Protein AF-A0A970XDF0-F1 (afdb_monomer_lite)

pLDDT: mean 71.82, std 23.58, range [38.81, 98.56]

Foldseek 3Di:
DAPVVVLCVLQVVLQVVLVVCVVVVNNVVSVVSNVVSVVVSVVRVVVVVPPDPPPPDDDPDPPDDPPPPPPPPPDDDPDDDPPPPDDDD

Secondary structure (DSSP, 8-state):
---HHHHHHHHHHHHHHHHHHHHTT-HHHHHHHHHHHHHHHHHHHHHHTTS-----SS-----------TTTTSSS-SS-SSSS-----

Radius of gyration: 19.69 Å; chains: 1; bounding box: 46×31×59 Å

Structure (mmCIF, N/CA/C/O backbone):
data_AF-A0A970XDF0-F1
#
_entry.id   AF-A0A970XDF0-F1
#
loop_
_atom_site.group_PDB
_atom_site.id
_atom_site.type_symbol
_atom_site.label_atom_id
_atom_site.label_alt_id
_atom_site.label_comp_id
_atom_site.label_asym_id
_atom_site.label_entity_id
_atom_site.label_seq_id
_atom_site.pdbx_PDB_ins_code
_atom_site.Cartn_x
_atom_site.Cartn_y
_atom_site.Cartn_z
_atom_site.occupancy
_atom_site.B_iso_or_equiv
_atom_site.auth_seq_id
_atom_site.auth_comp_id
_atom_site.auth_asym_id
_atom_site.auth_atom_id
_atom_site.pdbx_PDB_model_num
ATOM 1 N N . MET A 1 1 ? 16.218 1.160 -18.842 1.00 62.84 1 MET A N 1
ATOM 2 C CA . MET A 1 1 ? 16.758 1.568 -17.519 1.00 62.84 1 MET A CA 1
ATOM 3 C C . MET A 1 1 ? 15.548 2.053 -16.753 1.00 62.84 1 MET A C 1
ATOM 5 O O . MET A 1 1 ? 14.968 3.041 -17.206 1.00 62.84 1 MET A O 1
ATOM 9 N N . PRO A 1 2 ? 15.162 1.365 -15.666 1.00 69.56 2 PRO A N 1
ATOM 10 C CA . PRO A 1 2 ? 13.841 1.531 -15.084 1.00 69.56 2 PRO A CA 1
ATOM 11 C C . PRO A 1 2 ? 13.567 2.982 -14.728 1.00 69.56 2 PRO A C 1
ATOM 13 O O . PRO A 1 2 ? 14.405 3.655 -14.122 1.00 69.56 2 PRO A O 1
ATOM 16 N N . ASP A 1 3 ? 12.371 3.459 -15.067 1.00 85.81 3 ASP A N 1
ATOM 17 C CA . ASP A 1 3 ? 11.885 4.728 -14.533 1.00 85.81 3 ASP A CA 1
ATOM 18 C C . ASP A 1 3 ? 11.599 4.557 -13.033 1.00 85.81 3 ASP A C 1
ATOM 20 O O . ASP A 1 3 ? 10.516 4.140 -12.605 1.00 85.81 3 ASP A O 1
ATOM 24 N N . TYR A 1 4 ? 12.609 4.864 -12.223 1.00 87.62 4 TYR A N 1
ATOM 25 C CA . TYR A 1 4 ? 12.524 4.794 -10.770 1.00 87.62 4 TYR A CA 1
ATOM 26 C C . TYR A 1 4 ? 11.505 5.780 -10.190 1.00 87.62 4 TYR A C 1
ATOM 28 O O . TYR A 1 4 ? 10.945 5.516 -9.126 1.00 87.62 4 TYR A O 1
ATOM 36 N N . GLU A 1 5 ? 11.215 6.889 -10.879 1.00 90.56 5 GLU A N 1
ATOM 37 C CA . GLU A 1 5 ? 10.158 7.811 -10.462 1.00 90.56 5 GLU A CA 1
ATOM 38 C C . GLU A 1 5 ? 8.789 7.136 -10.595 1.00 90.56 5 GLU A C 1
ATOM 40 O O . GLU A 1 5 ? 7.951 7.226 -9.691 1.00 90.56 5 GLU A O 1
ATOM 45 N N . LYS A 1 6 ? 8.572 6.398 -11.686 1.00 89.44 6 LYS A N 1
ATOM 46 C CA . LYS A 1 6 ? 7.346 5.622 -11.887 1.00 89.44 6 LYS A CA 1
ATOM 47 C C . LYS A 1 6 ? 7.213 4.473 -10.883 1.00 89.44 6 LYS A C 1
ATOM 49 O O . LYS A 1 6 ? 6.139 4.333 -10.299 1.00 89.44 6 LYS A O 1
ATOM 54 N N . LEU A 1 7 ? 8.286 3.722 -10.614 1.00 91.50 7 LEU A N 1
ATOM 55 C CA . LEU A 1 7 ? 8.307 2.688 -9.564 1.00 91.50 7 LEU A CA 1
ATOM 56 C C . LEU A 1 7 ? 7.938 3.259 -8.194 1.00 91.50 7 LEU A C 1
ATOM 58 O O . LEU A 1 7 ? 7.068 2.726 -7.504 1.00 91.50 7 LEU A O 1
ATOM 62 N N . TYR A 1 8 ? 8.560 4.380 -7.826 1.00 93.44 8 TYR A N 1
ATOM 63 C CA . TYR A 1 8 ? 8.282 5.049 -6.562 1.00 93.44 8 TYR A CA 1
ATOM 64 C C . TYR A 1 8 ? 6.811 5.456 -6.454 1.00 93.44 8 TYR A C 1
ATOM 66 O O . TYR A 1 8 ? 6.175 5.202 -5.434 1.00 93.44 8 TYR A O 1
ATOM 74 N N . ARG A 1 9 ? 6.236 6.030 -7.518 1.00 95.56 9 ARG A N 1
ATOM 75 C CA . ARG A 1 9 ? 4.819 6.423 -7.546 1.00 95.56 9 ARG A CA 1
ATOM 76 C C . ARG A 1 9 ? 3.874 5.231 -7.378 1.00 95.56 9 ARG A C 1
ATOM 78 O O . ARG A 1 9 ? 2.885 5.367 -6.664 1.00 95.56 9 ARG A O 1
ATOM 85 N N . ILE A 1 10 ? 4.163 4.082 -7.999 1.00 94.69 10 ILE A N 1
ATOM 86 C CA . ILE A 1 10 ? 3.343 2.862 -7.866 1.00 94.69 10 ILE A CA 1
ATOM 87 C C . ILE A 1 10 ? 3.262 2.438 -6.395 1.00 94.69 10 ILE A C 1
ATOM 89 O O . ILE A 1 10 ? 2.169 2.301 -5.843 1.00 94.69 10 ILE A O 1
ATOM 93 N N . VAL A 1 11 ? 4.417 2.297 -5.745 1.00 95.44 11 VAL A N 1
ATOM 94 C CA . VAL A 1 11 ? 4.493 1.824 -4.358 1.00 95.44 11 VAL A CA 1
ATOM 95 C C . VAL A 1 11 ? 3.949 2.869 -3.384 1.00 95.44 11 VAL A C 1
ATOM 97 O O . VAL A 1 11 ? 3.171 2.532 -2.496 1.00 95.44 11 VAL A O 1
ATOM 100 N N . PHE A 1 12 ? 4.301 4.145 -3.561 1.00 97.12 12 PHE A N 1
ATOM 101 C CA . PHE A 1 12 ? 3.870 5.226 -2.673 1.00 97.12 12 PHE A CA 1
ATOM 102 C C . PHE A 1 12 ? 2.348 5.411 -2.675 1.00 97.12 12 PHE A C 1
ATOM 104 O O . PHE A 1 12 ? 1.737 5.557 -1.613 1.00 97.12 12 PHE A O 1
ATOM 111 N N . ASN A 1 13 ? 1.718 5.347 -3.850 1.00 96.88 13 ASN A N 1
ATOM 112 C CA . ASN A 1 13 ? 0.263 5.431 -3.952 1.00 96.88 13 ASN A CA 1
ATOM 113 C C . ASN A 1 13 ? -0.400 4.207 -3.311 1.00 96.88 13 ASN A C 1
ATOM 115 O O . ASN A 1 13 ? -1.330 4.362 -2.528 1.00 96.88 13 ASN A O 1
ATOM 119 N N . GLY A 1 14 ? 0.132 3.005 -3.561 1.00 97.94 14 GLY A N 1
ATOM 120 C CA . GLY A 1 14 ? -0.365 1.782 -2.931 1.00 97.94 14 GLY A CA 1
ATOM 121 C C . GLY A 1 14 ? -0.272 1.804 -1.402 1.00 97.94 14 GLY A C 1
ATOM 122 O O . GLY A 1 14 ? -1.215 1.408 -0.722 1.00 97.94 14 GLY A O 1
ATOM 123 N N . ILE A 1 15 ? 0.828 2.316 -0.842 1.00 98.25 15 ILE A N 1
ATOM 124 C CA . ILE A 1 15 ? 0.970 2.505 0.610 1.00 98.25 15 ILE A CA 1
ATOM 125 C C . ILE A 1 15 ? -0.056 3.518 1.125 1.00 98.25 15 ILE A C 1
ATOM 127 O O . ILE A 1 15 ? -0.702 3.254 2.135 1.00 98.25 15 ILE A O 1
ATOM 131 N N . THR A 1 16 ? -0.234 4.645 0.432 1.00 98.44 16 THR A N 1
ATOM 132 C CA . THR A 1 16 ? -1.223 5.670 0.810 1.00 98.44 16 THR A CA 1
ATOM 133 C C . THR A 1 16 ? -2.636 5.080 0.865 1.00 98.44 16 THR A C 1
ATOM 135 O O . THR A 1 16 ? -3.317 5.204 1.880 1.00 98.44 16 THR A O 1
ATOM 138 N N . ASP A 1 17 ? -3.037 4.335 -0.166 1.00 97.94 17 ASP A N 1
ATOM 139 C CA . ASP A 1 17 ? -4.347 3.677 -0.231 1.00 97.94 17 ASP A CA 1
ATOM 140 C C . ASP A 1 17 ? -4.524 2.596 0.854 1.00 97.94 17 ASP A C 1
ATOM 142 O O . ASP A 1 17 ? -5.623 2.389 1.379 1.00 97.94 17 ASP A O 1
ATOM 146 N N . ALA A 1 18 ? -3.447 1.888 1.206 1.00 98.44 18 ALA A N 1
ATOM 147 C CA . ALA A 1 18 ? -3.464 0.896 2.274 1.00 98.44 18 ALA A CA 1
ATOM 148 C C . ALA A 1 18 ? -3.600 1.544 3.661 1.00 98.44 18 ALA A C 1
ATOM 150 O O . ALA A 1 18 ? -4.326 1.013 4.502 1.00 98.44 18 ALA A O 1
ATOM 151 N N . LEU A 1 19 ? -2.949 2.689 3.897 1.00 98.56 19 LEU A N 1
ATOM 152 C CA . LEU A 1 19 ? -3.097 3.463 5.134 1.00 98.56 19 LEU A CA 1
ATOM 153 C C . LEU A 1 19 ? -4.541 3.953 5.308 1.00 98.56 19 LEU A C 1
ATOM 155 O O . LEU A 1 19 ? -5.126 3.729 6.365 1.00 98.56 19 LEU A O 1
ATOM 159 N N . ASP A 1 20 ? -5.157 4.483 4.251 1.00 98.38 20 ASP A N 1
ATOM 160 C CA . ASP A 1 20 ? -6.578 4.859 4.238 1.00 98.38 20 ASP A CA 1
ATOM 161 C C . ASP A 1 20 ? -7.506 3.680 4.589 1.00 98.38 20 ASP A C 1
ATOM 163 O O . ASP A 1 20 ? -8.512 3.840 5.285 1.00 98.38 20 ASP A O 1
ATOM 167 N N . ALA A 1 21 ? -7.201 2.477 4.093 1.00 98.12 21 ALA A N 1
ATOM 168 C CA . ALA A 1 21 ? -7.962 1.271 4.419 1.00 98.12 21 ALA A CA 1
ATOM 169 C C . ALA A 1 21 ? -7.764 0.844 5.885 1.00 98.12 21 ALA A C 1
ATOM 171 O O . ALA A 1 21 ? -8.720 0.415 6.530 1.00 98.12 21 ALA A O 1
ATOM 172 N N . ILE A 1 22 ? -6.555 1.002 6.435 1.00 98.50 22 ILE A N 1
ATOM 173 C CA . ILE A 1 22 ? -6.258 0.744 7.853 1.00 98.50 22 ILE A CA 1
ATOM 174 C C . ILE A 1 22 ? -7.035 1.705 8.760 1.00 98.50 22 ILE A C 1
ATOM 176 O O . ILE A 1 22 ? -7.608 1.256 9.751 1.00 98.50 22 ILE A O 1
ATOM 180 N N . GLU A 1 23 ? -7.113 2.993 8.412 1.00 98.25 23 GLU A N 1
ATOM 181 C CA . GLU A 1 23 ? -7.896 3.990 9.164 1.00 98.25 23 GLU A CA 1
ATOM 182 C C . GLU A 1 23 ? -9.396 3.661 9.207 1.00 98.25 23 GLU A C 1
ATOM 184 O O . GLU A 1 23 ? -10.098 4.050 10.140 1.00 98.25 23 GLU A O 1
ATOM 189 N N . ARG A 1 24 ? -9.888 2.909 8.217 1.00 97.94 24 ARG A N 1
ATOM 190 C CA . ARG A 1 24 ? -11.271 2.411 8.139 1.00 97.94 24 ARG A CA 1
ATOM 191 C C . ARG A 1 24 ? -11.456 1.020 8.755 1.00 97.94 24 ARG A C 1
ATOM 193 O O . ARG A 1 24 ? -12.529 0.444 8.609 1.00 97.94 24 ARG A O 1
ATOM 200 N N . GLU A 1 25 ? -10.427 0.475 9.406 1.00 97.81 25 GLU A N 1
ATOM 201 C CA . GLU A 1 25 ? -10.393 -0.890 9.957 1.00 97.81 25 GLU A CA 1
ATOM 202 C C . GLU A 1 25 ? -10.576 -1.998 8.889 1.00 97.81 25 GLU A C 1
ATOM 204 O O . GLU A 1 25 ? -10.886 -3.152 9.189 1.00 97.81 25 GLU A O 1
ATOM 209 N N . GLU A 1 26 ? -10.325 -1.686 7.613 1.00 98.12 26 GLU A N 1
ATOM 210 C CA . GLU A 1 26 ? -10.427 -2.607 6.475 1.00 98.12 26 GLU A CA 1
ATOM 211 C C . GLU A 1 26 ? -9.099 -3.366 6.245 1.00 98.12 26 GLU A C 1
ATOM 213 O O . GLU A 1 26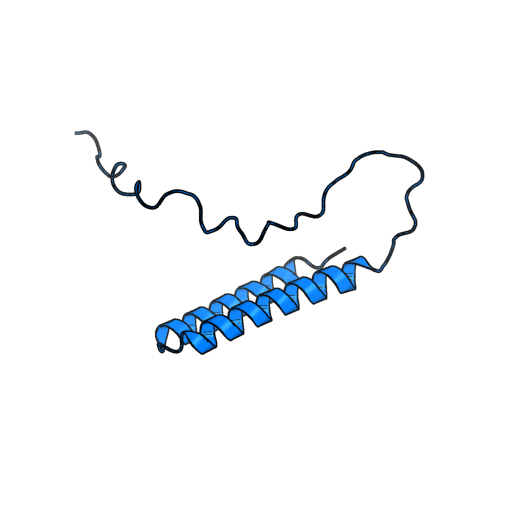 ? -8.533 -3.362 5.151 1.00 98.12 26 GLU A O 1
ATOM 218 N N . TYR A 1 27 ? -8.573 -4.048 7.268 1.00 96.69 27 TYR A N 1
ATOM 219 C CA . TYR A 1 27 ? -7.213 -4.628 7.244 1.00 96.69 27 TYR A CA 1
ATOM 220 C C . TYR A 1 27 ? -6.963 -5.636 6.114 1.00 96.69 27 TYR A C 1
ATOM 222 O O . TYR A 1 27 ? -5.891 -5.654 5.508 1.00 96.69 27 TYR A O 1
ATOM 230 N N . GLN A 1 28 ? -7.959 -6.468 5.801 1.00 97.44 28 GLN A N 1
ATOM 231 C CA . GLN A 1 28 ? -7.855 -7.426 4.700 1.00 97.44 28 GLN A CA 1
ATOM 232 C C . GLN A 1 28 ? -7.701 -6.704 3.353 1.00 97.44 28 GLN A C 1
ATOM 234 O O . GLN A 1 28 ? -6.889 -7.107 2.522 1.00 97.44 28 GLN A O 1
ATOM 239 N N . ARG A 1 29 ? -8.428 -5.597 3.167 1.00 96.94 29 ARG A N 1
ATOM 240 C CA . ARG A 1 29 ? -8.328 -4.759 1.971 1.00 96.94 29 ARG A CA 1
ATOM 241 C C . ARG A 1 29 ? -6.975 -4.059 1.901 1.00 96.94 29 ARG A C 1
ATOM 243 O O . ARG A 1 29 ? -6.372 -4.042 0.835 1.00 96.94 29 ARG A O 1
ATOM 250 N N . ALA A 1 30 ? -6.476 -3.537 3.021 1.00 98.38 30 ALA A N 1
ATOM 251 C CA . ALA A 1 30 ? -5.146 -2.932 3.088 1.00 98.38 30 ALA A CA 1
ATOM 252 C C . ALA A 1 30 ? -4.056 -3.920 2.641 1.00 98.38 30 ALA A C 1
ATOM 254 O O . ALA A 1 30 ? -3.214 -3.586 1.809 1.00 98.38 30 ALA A O 1
ATOM 255 N N . ARG A 1 31 ? -4.123 -5.174 3.110 1.00 97.94 31 ARG A N 1
ATOM 256 C CA . ARG A 1 31 ? -3.210 -6.242 2.676 1.00 97.94 31 ARG A CA 1
ATOM 257 C C . ARG A 1 31 ? -3.288 -6.493 1.169 1.00 97.94 31 ARG A C 1
ATOM 259 O O . ARG A 1 31 ? -2.255 -6.625 0.521 1.00 97.94 31 ARG A O 1
ATOM 266 N N . GLU A 1 32 ? -4.491 -6.561 0.604 1.00 98.31 32 GLU A N 1
ATOM 267 C CA . GLU A 1 32 ? -4.675 -6.759 -0.840 1.00 98.31 32 GLU A CA 1
ATOM 268 C C . GLU A 1 32 ? -4.120 -5.598 -1.671 1.00 98.31 32 GLU A C 1
ATOM 270 O O . GLU A 1 32 ? -3.547 -5.833 -2.734 1.00 98.31 32 GLU A O 1
ATOM 275 N N . ILE A 1 33 ? -4.265 -4.361 -1.191 1.00 98.25 33 ILE A N 1
ATOM 276 C CA . ILE A 1 33 ? -3.697 -3.171 -1.834 1.00 98.25 33 ILE A CA 1
ATOM 277 C C . ILE A 1 33 ? -2.167 -3.258 -1.852 1.00 98.25 33 ILE A C 1
ATOM 279 O O . ILE A 1 33 ? -1.566 -3.072 -2.909 1.00 98.25 33 ILE A O 1
ATOM 283 N N . LEU A 1 34 ? -1.541 -3.601 -0.721 1.00 98.06 34 LEU A N 1
ATOM 284 C CA . LEU A 1 34 ? -0.082 -3.714 -0.622 1.00 98.06 34 LEU A CA 1
ATOM 285 C C . LEU A 1 34 ? 0.483 -4.785 -1.561 1.00 98.06 34 LEU A C 1
ATOM 287 O O . LEU A 1 34 ? 1.418 -4.504 -2.306 1.00 98.06 34 LEU A O 1
ATOM 291 N N . VAL A 1 35 ? -0.122 -5.977 -1.582 1.00 97.50 35 VAL A N 1
ATOM 292 C CA . VAL A 1 35 ? 0.305 -7.069 -2.474 1.00 97.50 35 VAL A CA 1
ATOM 293 C C . VAL A 1 35 ? 0.205 -6.649 -3.942 1.00 97.50 35 VAL A C 1
ATOM 295 O O . VAL A 1 35 ? 1.126 -6.893 -4.716 1.00 97.50 35 VAL A O 1
ATOM 298 N N . LYS A 1 36 ? -0.883 -5.972 -4.329 1.00 97.31 36 LYS A N 1
ATOM 299 C CA . LYS A 1 36 ? -1.052 -5.476 -5.702 1.00 97.31 36 LYS A CA 1
ATOM 300 C C . LYS A 1 36 ? -0.035 -4.400 -6.065 1.00 97.31 36 LYS A C 1
ATOM 302 O O . LYS A 1 36 ? 0.460 -4.399 -7.185 1.00 97.31 36 LYS A O 1
ATOM 307 N N . ALA A 1 37 ? 0.267 -3.488 -5.144 1.00 96.50 37 ALA A N 1
ATOM 308 C CA . ALA A 1 37 ? 1.249 -2.435 -5.374 1.00 96.50 37 ALA A CA 1
ATOM 309 C C . ALA A 1 37 ? 2.665 -3.005 -5.552 1.00 96.50 37 ALA A C 1
ATOM 311 O O . ALA A 1 37 ? 3.395 -2.547 -6.426 1.00 96.50 37 ALA A O 1
ATOM 312 N N . GLN A 1 38 ? 3.028 -4.026 -4.767 1.00 95.19 38 GLN A N 1
ATOM 313 C CA . GLN A 1 38 ? 4.291 -4.751 -4.924 1.00 95.19 38 GLN A CA 1
ATOM 314 C C . GLN A 1 38 ? 4.359 -5.476 -6.269 1.00 95.19 38 GLN A C 1
ATOM 316 O O . GLN A 1 38 ? 5.300 -5.245 -7.019 1.00 95.19 38 GLN A O 1
ATOM 321 N N . GLN A 1 39 ? 3.333 -6.259 -6.617 1.00 95.31 39 GLN A N 1
ATOM 322 C CA . GLN A 1 39 ? 3.272 -6.973 -7.900 1.00 95.31 39 GLN A CA 1
ATOM 323 C C . GLN A 1 39 ? 3.378 -6.014 -9.089 1.00 95.31 39 GLN A C 1
ATOM 325 O O . GLN A 1 39 ? 4.190 -6.228 -9.975 1.00 95.31 39 GLN A O 1
ATOM 330 N N . ALA A 1 40 ? 2.647 -4.897 -9.068 1.00 92.88 40 ALA A N 1
ATOM 331 C CA . ALA A 1 40 ? 2.723 -3.897 -10.131 1.00 92.88 40 ALA A CA 1
ATOM 332 C C . ALA A 1 40 ? 4.113 -3.244 -10.256 1.00 92.88 40 ALA A C 1
ATOM 334 O O . ALA A 1 40 ? 4.507 -2.836 -11.348 1.00 92.88 40 ALA A O 1
ATOM 335 N N . ALA A 1 41 ? 4.849 -3.108 -9.149 1.00 91.44 41 ALA A N 1
ATOM 336 C CA . ALA A 1 41 ? 6.215 -2.598 -9.170 1.00 91.44 41 ALA A CA 1
ATOM 337 C C . ALA A 1 41 ? 7.207 -3.649 -9.698 1.00 91.44 41 ALA A C 1
ATOM 339 O O . ALA A 1 41 ? 8.088 -3.304 -10.484 1.00 91.44 41 ALA A O 1
ATOM 340 N N . GLU A 1 42 ? 7.047 -4.913 -9.300 1.00 90.62 42 GLU A N 1
ATOM 341 C CA . GLU A 1 42 ? 7.838 -6.042 -9.803 1.00 90.62 42 GLU A CA 1
ATOM 342 C C . GLU A 1 42 ? 7.637 -6.233 -11.310 1.00 90.62 42 GLU A C 1
ATOM 344 O O . GLU A 1 42 ? 8.621 -6.248 -12.048 1.00 90.62 42 GLU A O 1
ATOM 349 N N . ASP A 1 43 ? 6.383 -6.273 -11.769 1.00 89.44 43 ASP A N 1
AT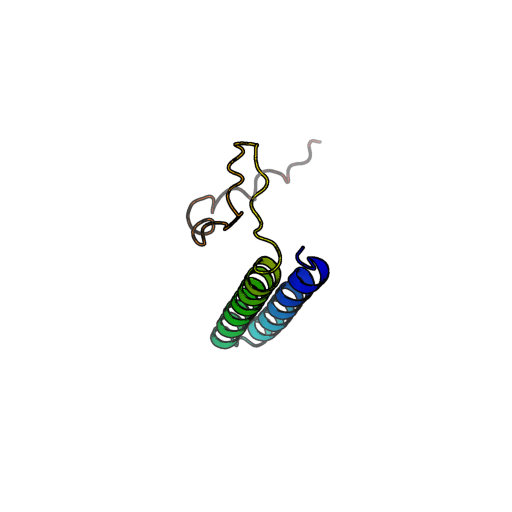OM 350 C CA . ASP A 1 43 ? 6.024 -6.402 -13.184 1.00 89.44 43 ASP A CA 1
ATOM 351 C C . ASP A 1 43 ? 6.681 -5.289 -14.010 1.00 89.44 43 ASP A C 1
ATOM 353 O O . ASP A 1 43 ? 7.358 -5.557 -14.999 1.00 89.44 43 ASP A O 1
ATOM 357 N N . TYR A 1 44 ? 6.574 -4.034 -13.559 1.00 87.00 44 TYR A N 1
ATOM 358 C CA . TYR A 1 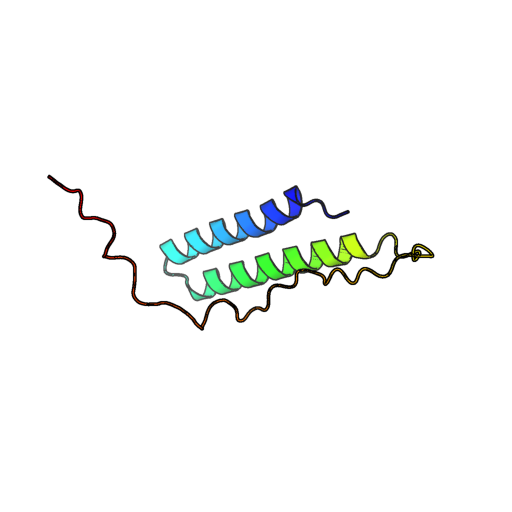44 ? 7.176 -2.899 -14.259 1.00 87.00 44 TYR A CA 1
ATOM 359 C C . TYR A 1 44 ? 8.707 -2.976 -14.331 1.00 87.00 44 TYR A C 1
ATOM 361 O O . TYR A 1 44 ? 9.307 -2.590 -15.333 1.00 87.00 44 TYR A O 1
ATOM 369 N N . TYR A 1 45 ? 9.353 -3.447 -13.265 1.00 81.88 45 TYR A N 1
ATOM 370 C CA . TYR A 1 45 ? 10.806 -3.578 -13.224 1.00 81.88 45 TYR A CA 1
ATOM 371 C C . TYR A 1 45 ? 11.312 -4.700 -14.143 1.00 81.88 45 TYR A C 1
ATOM 373 O O . TYR A 1 45 ? 12.347 -4.533 -14.788 1.00 81.88 45 TYR A O 1
ATOM 381 N N . VAL A 1 46 ? 10.588 -5.822 -14.218 1.00 83.56 46 VAL A N 1
ATOM 382 C CA . VAL A 1 46 ? 10.923 -6.952 -15.098 1.00 83.56 46 VAL A CA 1
ATOM 383 C C . VAL A 1 46 ? 10.664 -6.598 -16.562 1.00 83.56 46 VAL A C 1
ATOM 385 O O . VAL A 1 46 ? 11.551 -6.802 -17.385 1.00 83.56 46 VAL A O 1
ATOM 388 N N . GLU A 1 47 ? 9.512 -6.002 -16.881 1.00 76.06 47 GLU A N 1
ATOM 389 C CA . GLU A 1 47 ? 9.165 -5.590 -18.250 1.00 76.06 47 GLU A CA 1
ATOM 390 C C . GLU A 1 47 ? 10.151 -4.553 -18.825 1.00 76.06 47 GLU A C 1
ATOM 392 O O . GLU A 1 47 ? 10.486 -4.622 -20.005 1.00 76.06 47 GLU A O 1
ATOM 397 N N . ASP A 1 48 ? 10.669 -3.620 -18.012 1.00 61.38 48 ASP A N 1
ATOM 398 C CA . ASP A 1 48 ? 11.692 -2.648 -18.455 1.00 61.38 48 ASP A CA 1
ATOM 399 C C . ASP A 1 48 ? 13.106 -3.259 -18.551 1.00 61.38 48 ASP A C 1
ATOM 401 O O . ASP A 1 48 ? 13.981 -2.713 -19.223 1.00 61.38 48 ASP A O 1
ATOM 405 N N . GLY A 1 49 ? 13.348 -4.390 -17.880 1.00 56.00 49 GLY A N 1
ATOM 406 C CA . GLY A 1 49 ? 14.639 -5.085 -17.848 1.00 56.00 49 GLY A CA 1
ATOM 407 C C . GLY A 1 49 ? 14.904 -6.022 -19.034 1.00 56.00 49 GLY A C 1
ATOM 408 O O . GLY A 1 49 ? 16.012 -6.547 -19.151 1.00 56.00 49 GLY A O 1
ATOM 409 N N . GLU A 1 50 ? 13.915 -6.247 -19.905 1.00 54.59 50 GLU A N 1
ATOM 410 C CA . GLU A 1 50 ? 14.024 -7.147 -21.064 1.00 54.59 50 GLU A CA 1
ATOM 411 C C . GLU A 1 50 ? 14.524 -6.459 -22.354 1.00 54.59 50 GLU A C 1
ATOM 413 O O . GLU A 1 50 ? 14.867 -7.146 -23.320 1.00 54.59 50 GLU A O 1
ATOM 418 N N . GLU A 1 51 ? 14.665 -5.127 -22.378 1.00 50.03 51 GLU A N 1
ATOM 419 C CA . GLU A 1 51 ? 15.340 -4.413 -23.470 1.00 50.03 51 GLU A CA 1
ATOM 420 C C . GLU A 1 51 ? 16.844 -4.236 -23.162 1.00 50.03 51 GLU A C 1
ATOM 422 O O . GLU A 1 51 ? 17.228 -3.467 -22.287 1.00 50.03 51 GLU A O 1
ATOM 427 N N . GLU A 1 52 ? 17.687 -4.937 -23.936 1.00 49.41 52 GLU A N 1
ATOM 428 C CA . GLU A 1 52 ? 19.168 -4.909 -23.947 1.00 49.41 52 GLU A CA 1
ATOM 429 C C . GLU A 1 52 ? 19.892 -5.874 -22.979 1.00 49.41 52 GLU A C 1
ATOM 431 O O . GLU A 1 52 ? 20.599 -5.485 -22.055 1.00 49.41 52 GLU A O 1
ATOM 436 N N . ASN A 1 53 ? 19.814 -7.175 -23.281 1.00 46.06 53 ASN A N 1
ATOM 437 C CA . ASN A 1 53 ? 20.864 -8.140 -22.930 1.00 46.06 53 ASN A CA 1
ATOM 438 C C . ASN A 1 53 ? 21.615 -8.590 -24.197 1.00 46.06 53 ASN A C 1
ATOM 440 O O . ASN A 1 53 ? 21.594 -9.766 -24.559 1.00 46.06 53 ASN A O 1
ATOM 444 N N . ASP A 1 54 ? 22.292 -7.661 -24.877 1.00 49.25 54 ASP A N 1
ATOM 445 C CA . ASP A 1 54 ? 23.528 -8.029 -25.574 1.00 49.25 54 ASP A CA 1
ATOM 446 C C . ASP A 1 54 ? 24.638 -8.037 -24.508 1.00 49.25 54 ASP A C 1
ATOM 448 O O . ASP A 1 54 ? 24.925 -6.993 -23.917 1.00 49.25 54 ASP A O 1
ATOM 452 N N . PRO A 1 55 ? 25.244 -9.193 -24.183 1.00 48.78 55 PRO A N 1
ATOM 453 C CA . PRO A 1 55 ? 26.223 -9.260 -23.107 1.00 48.78 55 PRO A CA 1
ATOM 454 C C . PRO A 1 55 ? 27.466 -8.429 -23.470 1.00 48.78 55 PRO A C 1
ATOM 456 O O . PRO A 1 55 ? 28.086 -8.687 -24.510 1.00 48.78 55 PRO A O 1
ATOM 459 N N . PRO A 1 56 ? 27.907 -7.473 -22.625 1.00 41.94 56 PRO A N 1
ATOM 460 C CA . PRO A 1 56 ? 29.197 -6.837 -22.816 1.00 41.94 56 PRO A CA 1
ATOM 461 C C . PRO A 1 56 ? 30.288 -7.900 -22.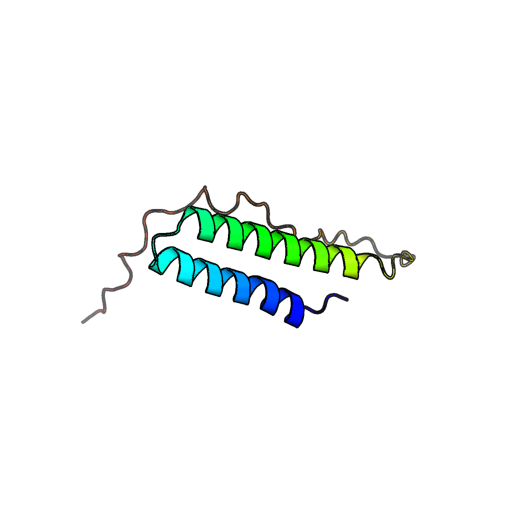670 1.00 41.94 56 PRO A C 1
ATOM 463 O O . PRO A 1 56 ? 30.474 -8.520 -21.622 1.00 41.94 56 PRO A O 1
ATOM 466 N N . SER A 1 57 ? 31.018 -8.124 -23.760 1.00 49.41 57 SER A N 1
ATOM 467 C CA . SER A 1 57 ? 32.246 -8.909 -23.772 1.00 49.41 57 SER A CA 1
ATOM 468 C C . SER A 1 57 ? 33.272 -8.270 -22.829 1.00 49.41 57 SER A C 1
ATOM 470 O O . SER A 1 57 ? 34.058 -7.422 -23.246 1.00 49.41 57 SER A O 1
ATOM 472 N N . GLY A 1 58 ? 33.302 -8.727 -21.579 1.00 45.66 58 GLY A N 1
ATOM 473 C CA . GLY A 1 58 ? 34.408 -8.518 -20.647 1.00 45.66 58 GLY A CA 1
ATOM 474 C C . GLY A 1 58 ? 34.036 -7.720 -19.401 1.00 45.66 58 GLY A C 1
ATOM 475 O O . GLY A 1 58 ? 33.823 -6.516 -19.468 1.00 45.66 58 GLY A O 1
ATOM 476 N N . GLY A 1 59 ? 34.066 -8.396 -18.251 1.00 39.09 59 GLY A N 1
ATOM 477 C CA . GLY A 1 59 ? 33.998 -7.769 -16.932 1.00 39.09 59 GLY A CA 1
ATOM 478 C C . GLY A 1 59 ? 33.199 -8.606 -15.946 1.00 39.09 59 GLY A C 1
ATOM 479 O O . GLY A 1 59 ? 31.987 -8.483 -15.858 1.00 39.09 59 GLY A O 1
ATOM 480 N N . SER A 1 60 ? 33.885 -9.487 -15.229 1.00 54.56 60 SER A N 1
ATOM 481 C CA . SER A 1 60 ? 33.359 -10.278 -14.122 1.00 54.56 60 SER A CA 1
ATOM 482 C C . SER A 1 60 ? 33.043 -9.390 -12.915 1.00 54.56 60 SER A C 1
ATOM 484 O O . SER A 1 60 ? 33.913 -9.212 -12.065 1.00 54.56 60 SER A O 1
ATOM 486 N N . GLU A 1 61 ? 31.834 -8.845 -12.826 1.00 47.72 61 GLU A N 1
ATOM 487 C CA . GLU A 1 61 ? 31.309 -8.267 -11.584 1.00 47.72 61 GLU A CA 1
ATOM 488 C C . GLU A 1 61 ? 29.839 -8.672 -11.444 1.00 47.72 61 GLU A C 1
ATOM 490 O O . GLU A 1 61 ? 28.934 -8.023 -11.963 1.00 47.72 61 GLU A O 1
ATOM 495 N N . ASP A 1 62 ? 29.625 -9.800 -10.766 1.00 52.38 62 ASP A N 1
ATOM 496 C CA . ASP A 1 62 ? 28.331 -10.248 -10.265 1.00 52.38 62 ASP A CA 1
ATOM 497 C C . ASP A 1 62 ? 27.741 -9.167 -9.343 1.00 52.38 62 ASP A C 1
ATOM 499 O O . ASP A 1 62 ? 27.986 -9.153 -8.136 1.00 52.38 62 ASP A O 1
ATOM 503 N N . LEU A 1 63 ? 26.976 -8.232 -9.903 1.00 52.47 63 LEU A N 1
ATOM 504 C CA . LEU A 1 63 ? 26.070 -7.396 -9.126 1.00 52.47 63 LEU A CA 1
ATOM 505 C C . LEU A 1 63 ? 24.753 -8.166 -8.995 1.00 52.47 63 LEU A C 1
ATOM 507 O O . LEU A 1 63 ? 24.009 -8.260 -9.975 1.00 52.47 63 LEU A O 1
ATOM 511 N N . PRO A 1 64 ? 24.447 -8.757 -7.824 1.00 46.66 64 PRO A N 1
ATOM 512 C CA . PRO A 1 64 ? 23.169 -9.416 -7.643 1.00 46.66 64 PRO A CA 1
ATOM 513 C C . PRO A 1 64 ? 22.081 -8.347 -7.723 1.00 46.66 64 PRO A C 1
ATOM 515 O O . PRO A 1 64 ? 22.158 -7.317 -7.046 1.00 46.66 64 PRO A O 1
ATOM 518 N N . LEU A 1 65 ? 21.065 -8.597 -8.553 1.00 49.41 65 LEU A N 1
ATOM 519 C CA . LEU A 1 65 ? 19.799 -7.879 -8.488 1.00 49.41 65 LEU A CA 1
ATOM 520 C C . LEU A 1 65 ? 19.390 -7.772 -7.016 1.00 49.41 65 LEU A C 1
ATOM 522 O O . LEU A 1 65 ? 19.323 -8.786 -6.321 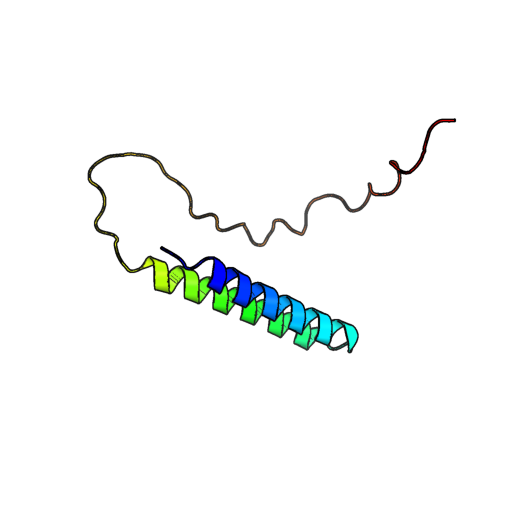1.00 49.41 65 LEU A O 1
ATOM 526 N N . TYR A 1 66 ? 19.158 -6.550 -6.540 1.00 50.97 66 TYR A N 1
ATOM 527 C CA . TYR A 1 66 ? 18.736 -6.247 -5.172 1.00 50.97 66 TYR A CA 1
ATOM 528 C C . TYR A 1 66 ? 17.290 -6.734 -4.948 1.00 50.97 66 TYR A C 1
ATOM 530 O O . TYR A 1 66 ? 16.370 -5.954 -4.728 1.00 50.97 66 TYR A O 1
ATOM 538 N N . VAL A 1 67 ? 17.064 -8.045 -5.024 1.00 48.03 67 VAL A N 1
ATOM 539 C CA . VAL A 1 67 ? 15.861 -8.687 -4.505 1.00 48.03 67 VAL A CA 1
ATOM 540 C C . VAL A 1 67 ? 16.087 -8.780 -3.003 1.00 48.03 67 VAL A C 1
ATOM 542 O O . VAL A 1 67 ? 16.746 -9.700 -2.518 1.00 48.03 67 VAL A O 1
ATOM 545 N N . LEU A 1 68 ? 15.626 -7.768 -2.263 1.00 48.38 68 LEU A N 1
ATOM 546 C CA . LEU A 1 68 ? 15.578 -7.859 -0.807 1.00 48.38 68 LEU A CA 1
ATOM 547 C C . LEU A 1 68 ? 14.759 -9.112 -0.464 1.00 48.38 68 LEU A C 1
ATOM 549 O O . LEU A 1 68 ? 13.609 -9.207 -0.897 1.00 48.38 68 LEU A O 1
ATOM 553 N N . PRO A 1 69 ? 15.322 -10.082 0.274 1.00 45.56 69 PRO A N 1
ATOM 554 C CA . PRO A 1 69 ? 14.559 -11.231 0.726 1.00 45.56 69 PRO A CA 1
ATOM 555 C C . PRO A 1 69 ? 13.329 -10.726 1.485 1.00 45.56 69 PRO A C 1
ATOM 557 O O . PRO A 1 69 ? 13.456 -9.881 2.373 1.00 45.56 69 PRO A O 1
ATOM 560 N N . HIS A 1 70 ? 12.150 -11.259 1.163 1.00 48.38 70 HIS A N 1
ATOM 561 C CA . HIS A 1 70 ? 10.875 -10.926 1.816 1.00 48.38 70 HIS A CA 1
ATOM 562 C C . HIS A 1 70 ? 10.884 -11.208 3.344 1.00 48.38 70 HIS A C 1
ATOM 564 O O . HIS A 1 70 ? 9.960 -10.833 4.061 1.00 48.38 70 HIS A O 1
ATOM 570 N N . ASP A 1 71 ? 11.964 -11.802 3.863 1.00 38.81 71 ASP A N 1
ATOM 571 C CA . ASP A 1 71 ? 12.120 -12.270 5.241 1.00 38.81 71 ASP A CA 1
ATOM 572 C C . ASP A 1 71 ? 12.911 -11.311 6.159 1.00 38.81 71 ASP A C 1
ATOM 574 O O . ASP A 1 71 ? 13.175 -11.638 7.316 1.00 38.81 71 ASP A O 1
ATOM 578 N N . VAL A 1 72 ? 13.285 -10.106 5.706 1.00 46.41 72 VAL A N 1
ATOM 579 C CA . VAL A 1 72 ? 14.029 -9.139 6.552 1.00 46.41 72 VAL A CA 1
ATOM 580 C C . VAL A 1 72 ? 13.170 -8.543 7.689 1.00 46.41 72 VAL A C 1
ATOM 582 O O . VAL A 1 72 ? 13.709 -7.919 8.601 1.00 46.41 72 VAL A O 1
ATOM 585 N N . PHE A 1 73 ? 11.849 -8.765 7.715 1.00 43.59 73 PHE A N 1
ATOM 586 C CA . PHE A 1 73 ? 10.961 -8.139 8.708 1.00 43.59 73 PHE A CA 1
ATOM 587 C C . PHE A 1 73 ? 10.671 -8.964 9.983 1.00 43.59 73 PHE A C 1
ATOM 589 O O . PHE A 1 73 ? 10.066 -8.430 10.907 1.00 43.59 73 PHE A O 1
ATOM 596 N N . GLU A 1 74 ? 11.118 -10.221 10.115 1.00 44.22 74 GLU A N 1
ATOM 597 C CA . GLU A 1 74 ? 10.732 -11.068 11.271 1.00 44.22 74 GLU A CA 1
ATOM 598 C C . GLU A 1 74 ? 11.883 -11.650 12.105 1.00 44.22 74 GLU A C 1
ATOM 600 O O . GLU A 1 74 ? 11.720 -12.660 12.790 1.00 44.22 74 GLU A O 1
ATOM 605 N N . SER A 1 75 ? 13.056 -11.016 12.146 1.00 44.75 75 SER A N 1
ATOM 606 C CA . SER A 1 75 ? 14.087 -11.409 13.123 1.00 44.75 75 SER A CA 1
ATOM 607 C C . SER A 1 75 ? 15.001 -10.255 13.525 1.00 44.75 75 SER A C 1
ATOM 609 O O . SER A 1 75 ? 16.152 -10.183 13.108 1.00 44.75 75 SER A O 1
ATOM 611 N N . GLY A 1 76 ? 14.508 -9.368 14.395 1.00 43.94 76 GLY A N 1
ATOM 612 C CA . GLY A 1 76 ? 15.386 -8.484 15.164 1.00 43.94 76 GLY A CA 1
ATOM 613 C C . GLY A 1 76 ? 14.720 -7.233 15.731 1.00 43.94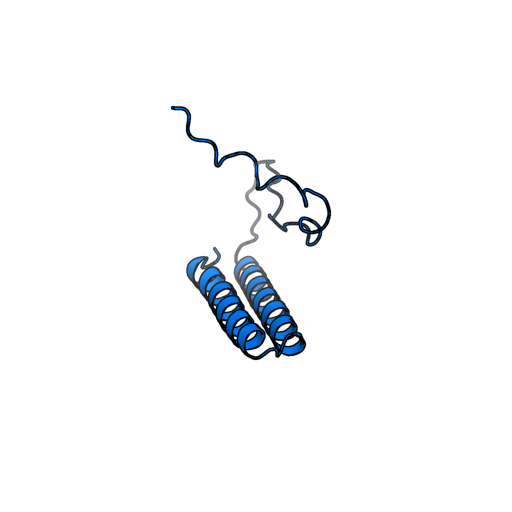 76 GLY A C 1
ATOM 614 O O . GLY A 1 76 ? 14.400 -6.317 14.990 1.00 43.94 76 GLY A O 1
ATOM 615 N N . ALA A 1 77 ? 14.632 -7.175 17.062 1.00 40.78 77 ALA A N 1
ATOM 616 C CA . ALA A 1 77 ? 14.436 -5.968 17.874 1.00 40.78 77 ALA A CA 1
ATOM 617 C C . ALA A 1 77 ? 13.013 -5.379 17.973 1.00 40.78 77 ALA A C 1
ATOM 619 O O . ALA A 1 77 ? 12.764 -4.204 17.713 1.00 40.78 77 ALA A O 1
ATOM 620 N N . GLY A 1 78 ? 12.098 -6.165 18.544 1.00 46.25 78 GLY A N 1
ATOM 621 C CA . GLY A 1 78 ? 11.270 -5.609 19.615 1.00 46.25 78 GLY A CA 1
ATOM 622 C C . GLY A 1 78 ? 12.136 -5.481 20.875 1.00 46.25 78 GLY A C 1
ATOM 623 O O . GLY A 1 78 ? 12.760 -6.468 21.254 1.00 46.25 78 GLY A O 1
ATOM 624 N N . GLN A 1 79 ? 12.128 -4.303 21.511 1.00 42.34 79 GLN A N 1
ATOM 625 C CA . GLN A 1 79 ? 12.961 -3.852 22.648 1.00 42.34 79 GLN A CA 1
ATOM 626 C C . GLN A 1 79 ? 14.278 -3.171 22.235 1.00 42.34 79 GLN A C 1
ATOM 628 O O . GLN A 1 79 ? 15.301 -3.835 22.237 1.00 42.34 79 GLN A O 1
ATOM 633 N N . ASP A 1 80 ? 14.242 -1.872 21.894 1.00 48.12 80 ASP A N 1
ATOM 634 C CA . ASP A 1 80 ? 15.169 -0.854 22.452 1.00 48.12 80 ASP A CA 1
ATOM 635 C C . ASP A 1 80 ? 14.841 0.588 21.969 1.00 48.12 80 ASP A C 1
ATOM 637 O O . ASP A 1 80 ? 15.621 1.239 21.279 1.00 48.12 80 ASP A O 1
ATOM 641 N N . TRP A 1 81 ? 13.642 1.104 22.268 1.00 43.72 81 TRP A N 1
ATOM 642 C CA . TRP A 1 81 ? 13.242 2.475 21.875 1.00 43.72 81 TRP A CA 1
ATOM 643 C C . TRP A 1 81 ? 12.991 3.419 23.066 1.00 43.72 81 TRP A C 1
ATOM 645 O O . TRP A 1 81 ? 12.334 4.444 22.904 1.00 43.72 81 TRP A O 1
ATOM 655 N N . GLN A 1 82 ? 13.503 3.116 24.268 1.00 44.75 82 GLN A N 1
ATOM 656 C CA . GLN A 1 82 ? 13.202 3.914 25.471 1.00 44.75 82 GLN A CA 1
ATOM 657 C C . GLN A 1 82 ? 14.412 4.397 26.288 1.00 44.75 82 GLN A C 1
ATOM 659 O O . GLN A 1 82 ? 14.230 4.810 27.429 1.00 44.75 82 GLN A O 1
ATOM 664 N N . GLU A 1 83 ? 15.620 4.433 25.716 1.00 47.28 83 GLU A N 1
ATOM 665 C CA . GLU A 1 83 ? 16.831 4.819 26.469 1.00 47.28 83 GLU A CA 1
ATOM 666 C C . GLU A 1 83 ? 17.644 5.980 25.863 1.00 47.28 83 GLU A C 1
ATOM 668 O O . GLU A 1 83 ? 18.824 6.141 26.151 1.00 47.28 83 GLU A O 1
ATOM 673 N N . GLN A 1 84 ? 17.023 6.847 25.051 1.00 49.00 84 GLN A N 1
ATOM 674 C CA . GLN A 1 84 ? 17.698 8.034 24.481 1.00 49.00 84 GLN A CA 1
ATOM 675 C C . GLN A 1 84 ? 17.015 9.378 24.799 1.00 49.00 84 GLN A C 1
ATOM 677 O O . GLN A 1 84 ? 17.342 10.398 24.199 1.00 49.00 84 GLN A O 1
ATOM 682 N N . SER A 1 85 ? 16.112 9.415 25.786 1.00 52.44 85 SER A N 1
ATOM 683 C CA . SER A 1 85 ? 15.399 10.646 26.181 1.00 52.44 85 SER A CA 1
ATOM 684 C C . SER A 1 85 ? 15.967 11.358 27.420 1.00 52.44 85 SER A C 1
ATOM 686 O O . SER A 1 85 ? 15.367 12.327 27.879 1.00 52.44 85 SER A O 1
ATOM 688 N N . SER A 1 86 ? 17.094 10.917 27.989 1.00 52.56 86 SER A N 1
ATOM 689 C CA . SER A 1 86 ? 17.681 11.578 29.167 1.00 52.56 86 SER A CA 1
ATOM 690 C C . SER A 1 86 ? 18.692 12.654 28.767 1.00 52.56 86 SER A C 1
ATOM 692 O O . SER A 1 86 ? 19.869 12.376 28.548 1.00 52.56 86 SER A O 1
ATOM 694 N N . CYS A 1 87 ? 18.225 13.902 28.699 1.00 40.81 87 CYS A N 1
ATOM 695 C CA . CYS A 1 87 ? 19.077 15.093 28.678 1.00 40.81 87 CYS A CA 1
ATOM 696 C C . CYS A 1 87 ? 19.880 15.207 29.993 1.00 40.81 87 CYS A C 1
ATOM 698 O O . CYS A 1 87 ? 19.283 15.048 31.061 1.00 40.81 87 CYS A O 1
ATOM 700 N N . PRO A 1 88 ? 21.187 15.527 29.965 1.00 48.56 88 PRO A N 1
ATOM 701 C CA . PRO A 1 88 ? 21.941 15.815 31.180 1.00 48.56 88 PRO A CA 1
ATOM 702 C C . PRO A 1 88 ? 21.738 17.273 31.637 1.00 48.56 88 PRO A C 1
ATOM 704 O O . PRO A 1 88 ? 21.614 18.177 30.809 1.00 48.56 88 PRO A O 1
ATOM 707 N N . THR A 1 89 ? 21.689 17.459 32.961 1.00 53.97 89 THR A N 1
ATOM 708 C CA . THR A 1 89 ? 21.555 18.733 33.699 1.00 53.97 89 THR A CA 1
ATOM 709 C C . THR A 1 89 ? 22.797 19.613 33.612 1.00 53.97 89 THR A C 1
ATOM 711 O O . THR A 1 89 ? 23.915 19.051 33.671 1.00 53.97 89 THR A O 1
#

Sequence (89 aa):
MPDYEKLYRIVFNGITDALDAIEREEYQRAREILVKAQQAAEDYYVEDGEEENDPPSGGSEDLPLYVLPHDVFESGAGQDWQEQSSCPT